Protein AF-A0A971SLU4-F1 (afdb_monomer)

pLDDT: mean 92.68, std 7.67, range [54.59, 98.12]

Mean predicted aligned error: 3.38 Å

Foldseek 3Di:
DPDDDDDDPVNLVVVDVVVDQQAPAAEEAEDCQQVPNQQVSVVSRHPQGEYDHDDVVSVVVNVVVDDPSYHD

Nearest PDB structures (foldseek):
  8rdl-assembly1_A  TM=8.814E-01  e=3.424E-03  Xenorhabdus doucetiae FRM16 = DSM 17909
  3bkw-assembly1_B  TM=8.376E-01  e=7.217E-03  Mesorhizobium japonicum MAFF 303099
  3bkw-assembly1_A  TM=8.364E-01  e=8.845E-03  Mesorhizobium japonicum MAFF 303099
  1ne2-assembly1_B  TM=8.293E-01  e=7.740E-02  Thermoplasma aci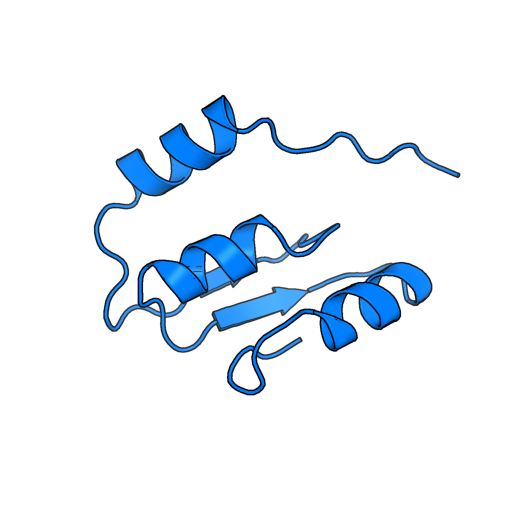dophilum
  3c6m-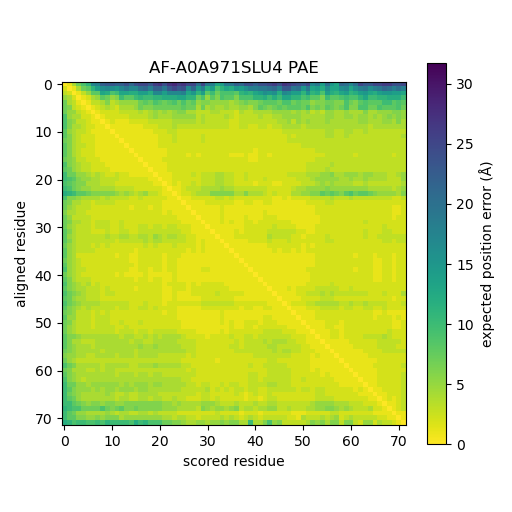assembly2_D  TM=7.862E-01  e=1.331E-01  Homo sapiens

Radius of gyration: 12.1 Å; Cα contacts (8 Å, |Δi|>4): 88; chains: 1; bounding box: 27×28×26 Å

Sequence (72 aa):
MKEMRPTTGKVMQAVFNILGPLNGNSFLDLFSGSGQIALNAYKRGADPVSLVESERKRFGDIVKTMPEDVKC

Structure (mmCIF, N/CA/C/O backbone):
data_AF-A0A971SLU4-F1
#
_entry.id   AF-A0A971SLU4-F1
#
loop_
_atom_site.group_PDB
_atom_site.id
_atom_site.type_symbol
_atom_site.label_atom_id
_atom_site.label_alt_id
_atom_site.label_comp_id
_atom_site.label_asym_id
_atom_site.label_entity_id
_atom_site.label_seq_id
_atom_site.pdbx_PDB_ins_code
_atom_site.Cartn_x
_atom_site.Cartn_y
_atom_site.Cartn_z
_atom_site.occupancy
_atom_site.B_iso_or_equiv
_atom_site.auth_seq_id
_atom_site.auth_comp_id
_atom_site.auth_asym_id
_atom_site.auth_atom_id
_atom_site.pdbx_PDB_model_num
ATOM 1 N N . MET A 1 1 ? 15.915 -6.644 -17.403 1.00 54.59 1 MET A N 1
ATOM 2 C CA . MET A 1 1 ? 14.989 -6.342 -16.286 1.00 54.59 1 MET A CA 1
ATOM 3 C C . MET A 1 1 ? 14.640 -4.866 -16.358 1.00 54.59 1 MET A C 1
ATOM 5 O O . MET A 1 1 ? 15.557 -4.067 -16.450 1.00 54.59 1 MET A O 1
ATOM 9 N N . LYS A 1 2 ? 13.355 -4.494 -16.388 1.00 60.72 2 LYS A N 1
ATOM 10 C CA . LYS A 1 2 ? 12.945 -3.081 -16.347 1.00 60.72 2 LYS A CA 1
ATOM 11 C C . LYS A 1 2 ? 13.216 -2.551 -14.937 1.00 60.72 2 LYS A C 1
ATOM 13 O O . LYS A 1 2 ? 12.667 -3.105 -13.983 1.00 60.72 2 LYS A O 1
ATOM 18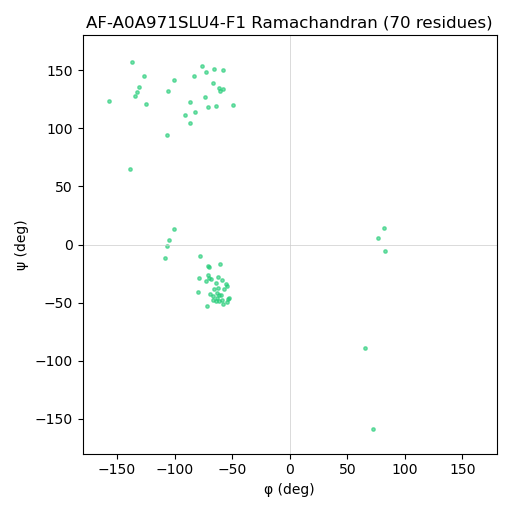 N N . GLU A 1 3 ? 14.085 -1.552 -14.807 1.00 72.88 3 GLU A N 1
ATOM 19 C CA . GLU A 1 3 ? 14.358 -0.911 -13.519 1.00 72.88 3 GLU A CA 1
ATOM 20 C C . GLU A 1 3 ? 13.060 -0.351 -12.929 1.00 72.88 3 GLU A C 1
ATOM 22 O O . GLU A 1 3 ? 12.244 0.264 -13.625 1.00 72.88 3 GLU A O 1
ATOM 27 N N . MET A 1 4 ? 12.839 -0.618 -11.642 1.00 71.56 4 MET A N 1
ATOM 28 C CA . MET A 1 4 ? 11.710 -0.046 -10.923 1.00 71.56 4 MET A CA 1
ATOM 29 C C . MET A 1 4 ? 12.024 1.426 -10.671 1.00 71.56 4 MET A C 1
ATOM 31 O O . MET A 1 4 ? 13.074 1.749 -10.126 1.00 71.56 4 MET A O 1
ATOM 35 N N . ARG A 1 5 ? 11.109 2.315 -11.056 1.00 81.88 5 ARG A N 1
ATOM 36 C CA . ARG A 1 5 ? 11.180 3.727 -10.679 1.00 81.88 5 ARG A CA 1
ATOM 37 C C . ARG A 1 5 ? 10.493 3.866 -9.323 1.00 81.88 5 ARG A C 1
ATOM 39 O O . ARG A 1 5 ? 9.267 3.758 -9.293 1.00 81.88 5 ARG A O 1
ATOM 46 N N . PRO A 1 6 ? 11.233 4.026 -8.213 1.00 82.31 6 PRO A N 1
ATOM 47 C CA . PRO A 1 6 ? 10.610 4.100 -6.903 1.00 82.31 6 PRO A CA 1
ATOM 48 C C . PRO A 1 6 ? 9.775 5.377 -6.792 1.00 82.31 6 PRO A C 1
ATOM 50 O O . PRO A 1 6 ? 10.203 6.454 -7.217 1.00 82.31 6 PRO A O 1
ATOM 53 N N . THR A 1 7 ? 8.597 5.271 -6.181 1.00 87.31 7 THR A N 1
ATOM 54 C CA . THR A 1 7 ? 7.849 6.454 -5.752 1.00 87.31 7 THR A CA 1
ATOM 55 C C . THR A 1 7 ? 8.669 7.169 -4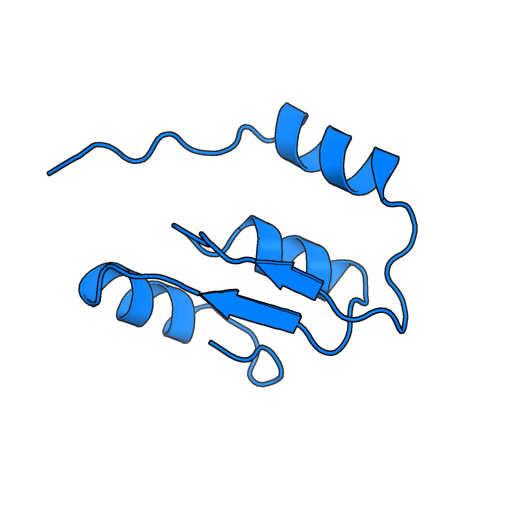.689 1.00 87.31 7 THR A C 1
ATOM 57 O O . THR A 1 7 ? 8.988 6.595 -3.649 1.00 87.31 7 THR A O 1
ATOM 60 N N . THR A 1 8 ? 9.042 8.420 -4.948 1.00 91.50 8 THR A N 1
ATOM 61 C CA . THR A 1 8 ? 9.831 9.195 -3.987 1.00 91.50 8 THR A CA 1
ATOM 62 C C . THR A 1 8 ? 9.021 9.460 -2.719 1.00 91.50 8 THR A C 1
ATOM 64 O O . THR A 1 8 ? 7.797 9.609 -2.770 1.00 91.50 8 THR A O 1
ATOM 67 N N . GLY A 1 9 ? 9.705 9.593 -1.577 1.00 92.88 9 GLY A N 1
ATOM 68 C CA . GLY A 1 9 ? 9.047 9.911 -0.305 1.00 92.88 9 GLY A CA 1
ATOM 69 C C . GLY A 1 9 ? 8.190 11.182 -0.376 1.00 92.88 9 GLY A C 1
ATOM 70 O O . GLY A 1 9 ? 7.097 11.215 0.178 1.00 92.88 9 GLY A O 1
ATOM 71 N N . LYS A 1 10 ? 8.622 12.190 -1.149 1.00 94.94 10 LYS A N 1
ATOM 72 C CA . LYS A 1 10 ? 7.866 13.433 -1.374 1.00 94.94 10 LYS A CA 1
ATOM 73 C C . LYS A 1 10 ? 6.530 13.187 -2.081 1.00 94.94 10 LYS A C 1
ATOM 75 O O . LYS A 1 10 ? 5.514 13.733 -1.662 1.00 94.94 10 LYS A O 1
ATOM 80 N N . VAL A 1 11 ? 6.525 12.376 -3.142 1.00 95.25 11 VAL A N 1
ATOM 81 C CA . VAL A 1 11 ? 5.291 12.045 -3.878 1.00 95.25 11 VAL A CA 1
ATOM 82 C C . VAL A 1 11 ?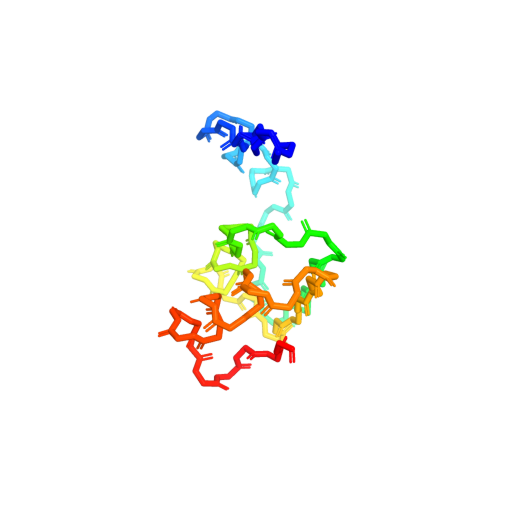 4.363 11.213 -3.000 1.00 95.25 11 VAL A C 1
ATOM 84 O O . VAL A 1 11 ? 3.177 11.513 -2.913 1.00 95.25 11 VAL A O 1
ATOM 87 N N . MET A 1 12 ? 4.906 10.222 -2.292 1.00 94.38 12 MET A N 1
ATOM 88 C CA . MET A 1 12 ? 4.132 9.392 -1.369 1.00 94.38 12 MET A CA 1
ATOM 89 C C . MET A 1 12 ? 3.463 10.231 -0.273 1.00 94.38 12 MET A C 1
ATOM 91 O O . MET A 1 12 ? 2.265 10.095 -0.039 1.00 94.38 12 MET A O 1
ATOM 95 N N . GLN A 1 13 ? 4.211 11.137 0.362 1.00 95.62 13 GLN A N 1
ATOM 96 C CA . GLN A 1 13 ? 3.668 12.033 1.380 1.00 95.62 13 GLN A CA 1
ATOM 97 C C . GLN A 1 13 ? 2.577 12.948 0.808 1.00 95.62 13 GLN A C 1
ATOM 99 O O . GLN A 1 13 ? 1.531 13.102 1.432 1.00 95.62 13 GLN A O 1
ATOM 104 N N . ALA A 1 14 ? 2.784 13.514 -0.385 1.00 97.50 14 ALA A N 1
ATOM 105 C CA . ALA A 1 14 ? 1.787 14.358 -1.038 1.00 97.50 14 ALA A CA 1
ATOM 106 C C . ALA A 1 14 ? 0.471 13.607 -1.304 1.00 97.50 14 ALA A C 1
ATOM 108 O O . ALA A 1 14 ? -0.594 14.146 -1.017 1.00 97.50 14 ALA A O 1
ATOM 109 N N . VAL A 1 15 ? 0.537 12.357 -1.779 1.00 96.00 15 VAL A N 1
ATOM 110 C CA . VAL A 1 15 ? -0.653 11.518 -2.007 1.00 96.00 15 VAL A CA 1
ATOM 111 C C . VAL A 1 15 ? -1.453 11.339 -0.717 1.00 96.00 15 VAL A C 1
ATOM 113 O O . VAL A 1 15 ? -2.644 11.632 -0.697 1.00 96.00 15 VAL A O 1
ATOM 116 N N . PHE A 1 16 ? -0.814 10.929 0.382 1.00 96.56 16 PHE A N 1
ATOM 117 C CA . PHE A 1 16 ? -1.536 10.723 1.644 1.00 96.56 16 PHE A CA 1
ATOM 118 C C . PHE A 1 16 ? -2.019 12.024 2.291 1.00 96.56 16 PHE A C 1
ATOM 120 O O . PHE A 1 16 ? -3.050 12.015 2.955 1.00 96.56 16 PHE A O 1
ATOM 127 N N . ASN A 1 17 ? -1.330 13.146 2.068 1.00 96.88 17 ASN A N 1
ATOM 128 C CA . ASN A 1 17 ? -1.823 14.453 2.502 1.00 96.88 17 ASN A CA 1
ATOM 129 C C . ASN A 1 17 ? -3.108 14.853 1.760 1.00 96.88 17 ASN A C 1
ATOM 131 O O . ASN A 1 17 ? -3.997 15.431 2.374 1.00 96.88 17 ASN A O 1
ATOM 135 N N . ILE A 1 18 ? -3.206 14.548 0.460 1.00 97.44 18 ILE A N 1
ATOM 136 C CA . ILE A 1 18 ? -4.407 14.818 -0.347 1.00 97.44 18 ILE A CA 1
ATOM 137 C C . ILE A 1 18 ? -5.565 13.906 0.074 1.00 97.44 18 ILE A C 1
ATOM 139 O O . ILE A 1 18 ? -6.693 14.374 0.185 1.00 97.44 18 ILE A O 1
ATOM 143 N N . LEU A 1 19 ? -5.291 12.618 0.305 1.00 96.12 19 LEU A N 1
ATOM 144 C CA . LEU A 1 19 ? -6.316 11.643 0.696 1.00 96.12 19 LEU A CA 1
ATOM 145 C C . LEU A 1 19 ? -6.870 11.885 2.108 1.00 96.12 19 LEU A C 1
ATOM 147 O O . LEU A 1 19 ? -8.027 11.567 2.368 1.00 96.12 19 LEU A O 1
ATOM 151 N N . GLY A 1 20 ? -6.062 12.443 3.014 1.00 95.19 20 GLY A N 1
ATOM 152 C CA . GLY A 1 20 ? -6.460 12.663 4.401 1.00 95.19 20 GLY A CA 1
ATOM 153 C C . GLY A 1 20 ? -6.536 11.363 5.222 1.00 95.19 20 GLY A C 1
ATOM 154 O O . GLY A 1 20 ? -5.873 10.375 4.890 1.00 95.19 20 GLY A O 1
ATOM 155 N N . PRO A 1 21 ? -7.283 11.361 6.343 1.00 94.12 21 PRO A N 1
ATOM 156 C CA . PRO A 1 21 ? -7.435 10.187 7.203 1.00 94.12 21 PRO A CA 1
ATOM 157 C C . PRO A 1 21 ? -8.087 9.006 6.472 1.00 94.12 21 PRO A C 1
ATOM 159 O O . PRO A 1 21 ? -9.113 9.171 5.818 1.00 94.12 21 PRO A O 1
ATOM 162 N N . LEU A 1 22 ? -7.526 7.804 6.632 1.00 96.62 22 LEU A N 1
ATOM 163 C CA . LEU A 1 22 ? -8.015 6.594 5.957 1.00 96.62 22 LEU A CA 1
ATOM 164 C C . LEU A 1 22 ? -8.750 5.615 6.881 1.00 96.62 22 LEU A C 1
ATOM 166 O O . LEU A 1 22 ? -9.251 4.607 6.398 1.00 96.62 22 LEU A O 1
ATOM 170 N N . ASN A 1 23 ? -8.850 5.915 8.178 1.00 95.31 23 ASN A N 1
ATOM 171 C CA . ASN A 1 23 ? -9.524 5.071 9.166 1.00 95.31 23 ASN A CA 1
ATOM 172 C C . ASN A 1 23 ? -10.927 4.650 8.701 1.00 95.31 23 ASN A C 1
ATOM 174 O O . ASN A 1 23 ? -11.785 5.505 8.480 1.00 95.31 23 ASN A O 1
ATOM 178 N N . GLY A 1 24 ? -11.153 3.340 8.582 1.00 90.06 24 GLY A N 1
ATOM 179 C CA . GLY A 1 24 ? -12.444 2.765 8.182 1.00 90.06 24 GLY A CA 1
ATOM 180 C C . GLY A 1 24 ? -12.768 2.861 6.686 1.00 90.06 24 GLY A C 1
ATOM 181 O O . GLY A 1 24 ? -13.870 2.494 6.286 1.00 90.06 24 GLY A O 1
ATOM 182 N N . ASN A 1 25 ? -11.834 3.343 5.860 1.00 96.56 25 ASN A N 1
ATOM 183 C CA . ASN A 1 25 ? -11.954 3.325 4.405 1.00 96.56 25 ASN A CA 1
ATOM 184 C C . ASN A 1 25 ? -11.146 2.169 3.807 1.00 96.56 25 ASN A C 1
ATOM 186 O O . ASN A 1 25 ? -10.007 1.916 4.203 1.00 96.56 25 ASN A O 1
ATOM 190 N N . SER A 1 26 ? -11.699 1.530 2.776 1.00 97.44 26 SER A N 1
ATOM 191 C CA . SER A 1 26 ? -10.971 0.538 1.983 1.00 97.44 26 SER A CA 1
ATOM 192 C C . SER A 1 26 ? -9.923 1.193 1.079 1.00 97.44 26 SER A C 1
ATOM 194 O O . SER A 1 26 ? -10.166 2.276 0.539 1.00 97.44 26 SER A O 1
ATOM 196 N N . PHE A 1 27 ? -8.810 0.505 0.818 1.00 98.12 27 PHE A N 1
ATOM 197 C CA . PHE A 1 27 ? -7.766 0.972 -0.100 1.00 98.12 27 PHE A CA 1
ATOM 198 C C . PHE A 1 27 ? -7.365 -0.114 -1.106 1.00 98.12 27 PHE A C 1
ATOM 200 O O . PHE A 1 27 ? -7.137 -1.258 -0.720 1.00 98.12 27 PHE A O 1
ATOM 207 N N . LEU A 1 28 ? -7.236 0.253 -2.386 1.00 98.00 28 LEU A N 1
ATOM 208 C CA . LEU A 1 28 ? -6.812 -0.644 -3.465 1.00 98.00 28 LEU A CA 1
ATOM 209 C C . LEU A 1 28 ? -5.598 -0.076 -4.207 1.00 98.00 28 LEU A C 1
ATOM 211 O O . LEU A 1 28 ? -5.674 0.997 -4.805 1.00 98.00 28 LEU A O 1
ATOM 215 N N . ASP A 1 29 ? -4.503 -0.831 -4.217 1.00 96.88 29 ASP A N 1
ATOM 216 C CA . ASP A 1 29 ? -3.280 -0.528 -4.962 1.00 96.88 29 ASP A CA 1
ATOM 217 C C . ASP A 1 29 ? -3.136 -1.453 -6.183 1.00 96.88 29 ASP A C 1
ATOM 219 O O . ASP A 1 29 ? -2.639 -2.572 -6.079 1.00 96.88 29 ASP A O 1
ATOM 223 N N . LEU A 1 30 ? -3.591 -1.002 -7.356 1.00 96.81 30 LEU A N 1
ATOM 224 C CA . LEU A 1 30 ? -3.648 -1.826 -8.576 1.00 96.81 30 LEU A CA 1
ATOM 225 C C . LEU A 1 30 ? -2.280 -2.155 -9.200 1.00 96.81 30 LEU A C 1
ATOM 227 O O . LEU A 1 30 ? -2.192 -3.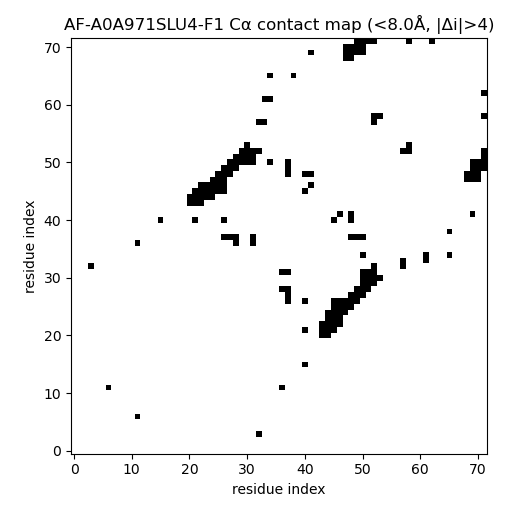067 -10.022 1.00 96.81 30 LEU A O 1
ATOM 231 N N . PHE A 1 31 ? -1.232 -1.403 -8.863 1.00 94.00 31 PHE A N 1
ATOM 232 C CA . PHE A 1 31 ? 0.106 -1.566 -9.441 1.00 94.00 31 PHE A CA 1
ATOM 233 C C . PHE A 1 31 ? 1.153 -1.422 -8.345 1.00 94.00 31 PHE A C 1
ATOM 235 O O . PHE A 1 31 ? 1.947 -0.476 -8.330 1.00 94.00 31 PHE A O 1
ATOM 242 N N . SER A 1 32 ? 1.125 -2.366 -7.408 1.00 93.81 32 SER A N 1
ATOM 243 C CA . SER A 1 32 ? 1.758 -2.171 -6.111 1.00 93.81 32 SER A CA 1
ATOM 244 C C . SER A 1 32 ? 3.283 -2.166 -6.164 1.00 93.81 32 SER A C 1
ATOM 246 O O . SER A 1 32 ? 3.929 -1.501 -5.349 1.00 93.81 32 SER A O 1
ATOM 248 N N . GLY A 1 33 ? 3.891 -2.836 -7.148 1.00 92.25 33 GLY A N 1
ATOM 249 C CA . GLY A 1 33 ? 5.324 -2.768 -7.406 1.00 92.25 33 GLY A CA 1
ATOM 250 C C . GLY A 1 33 ? 6.149 -3.358 -6.268 1.00 92.25 33 GLY A C 1
ATOM 251 O O . GLY A 1 33 ? 6.528 -4.521 -6.299 1.00 92.25 33 GLY A O 1
ATOM 252 N N . SER A 1 34 ? 6.497 -2.527 -5.290 1.00 91.19 34 SER A N 1
ATOM 253 C CA . SER A 1 34 ? 7.190 -2.920 -4.057 1.00 91.19 34 SER A CA 1
ATOM 254 C C . SER A 1 34 ? 6.280 -2.945 -2.825 1.00 91.19 34 SER A C 1
ATOM 256 O O . SER A 1 34 ? 6.773 -3.144 -1.718 1.00 91.19 34 SER A O 1
ATOM 258 N N . GLY A 1 35 ? 4.977 -2.695 -2.975 1.00 94.12 35 GLY A N 1
ATOM 259 C CA . GLY A 1 35 ? 4.027 -2.709 -1.861 1.00 94.12 35 GLY A CA 1
ATOM 260 C C . GLY A 1 35 ? 3.973 -1.418 -1.041 1.00 94.12 35 GLY A C 1
ATOM 261 O O . GLY A 1 35 ? 3.153 -1.283 -0.136 1.00 94.12 35 GLY A O 1
ATOM 262 N N . GLN A 1 36 ? 4.846 -0.444 -1.314 1.00 94.81 36 GLN A N 1
ATOM 263 C CA . GLN A 1 36 ? 5.044 0.690 -0.406 1.00 94.81 36 GLN A CA 1
ATOM 264 C C . GLN A 1 36 ? 3.807 1.585 -0.243 1.00 94.81 36 GLN A C 1
ATOM 266 O O . GLN A 1 36 ? 3.609 2.138 0.840 1.00 94.81 36 GLN A O 1
ATOM 271 N N . ILE A 1 37 ? 2.983 1.742 -1.283 1.00 96.00 37 ILE A N 1
ATOM 272 C CA . ILE A 1 37 ? 1.759 2.549 -1.204 1.00 96.00 37 ILE A CA 1
ATOM 273 C C . ILE A 1 37 ? 0.707 1.827 -0.357 1.00 96.00 37 ILE A C 1
ATOM 275 O O . ILE A 1 37 ? 0.263 2.398 0.640 1.00 96.00 37 ILE A O 1
ATOM 279 N N . ALA A 1 38 ? 0.391 0.565 -0.668 1.00 96.56 38 ALA A N 1
ATOM 280 C CA . ALA A 1 38 ? -0.512 -0.263 0.137 1.00 96.56 38 ALA A CA 1
ATOM 281 C C . ALA A 1 38 ? -0.108 -0.321 1.625 1.00 96.56 38 ALA A C 1
ATOM 283 O O . ALA A 1 38 ? -0.932 -0.068 2.505 1.00 96.56 38 ALA A O 1
ATOM 284 N N . LEU A 1 39 ? 1.179 -0.540 1.923 1.00 95.81 39 LEU A N 1
ATOM 285 C CA . LEU A 1 39 ? 1.677 -0.582 3.303 1.00 95.81 39 LEU A CA 1
ATOM 286 C C . LEU A 1 39 ? 1.481 0.751 4.042 1.00 95.81 39 LEU A C 1
ATOM 288 O O . LEU A 1 39 ? 1.192 0.778 5.238 1.00 95.81 39 LEU A O 1
ATOM 292 N N . ASN A 1 40 ? 1.652 1.877 3.349 1.00 95.88 40 ASN A N 1
ATOM 293 C CA . ASN A 1 40 ? 1.436 3.191 3.947 1.00 95.88 40 ASN A CA 1
ATOM 294 C C . ASN A 1 40 ? -0.044 3.510 4.170 1.00 95.88 40 ASN A C 1
ATOM 296 O O . ASN A 1 40 ? -0.342 4.233 5.124 1.00 95.88 40 ASN A O 1
ATOM 300 N N . ALA A 1 41 ? -0.934 2.994 3.320 1.00 97.06 41 ALA A N 1
ATOM 301 C CA . ALA A 1 41 ? -2.375 3.096 3.515 1.00 97.06 41 ALA A CA 1
ATOM 302 C C . ALA A 1 41 ? -2.811 2.297 4.750 1.00 97.06 41 ALA A C 1
ATOM 304 O O . ALA A 1 41 ? -3.463 2.855 5.631 1.00 97.06 41 ALA A O 1
ATOM 305 N N . TYR A 1 42 ? -2.342 1.050 4.876 1.00 96.44 42 TYR A N 1
ATOM 306 C CA . TYR A 1 42 ? -2.578 0.207 6.053 1.00 96.44 42 TYR A CA 1
ATOM 307 C C . TYR A 1 42 ? -2.132 0.896 7.352 1.00 96.44 42 TYR A C 1
ATOM 309 O O . TYR A 1 42 ? -2.905 1.042 8.294 1.00 96.44 42 TYR A O 1
ATOM 317 N N . LYS A 1 43 ? 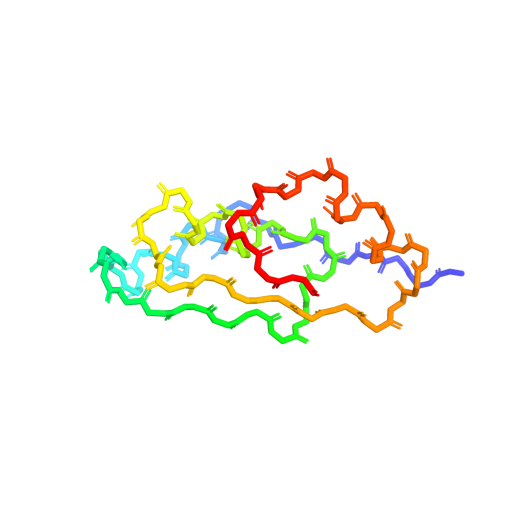-0.905 1.441 7.384 1.00 94.31 43 LYS A N 1
ATOM 318 C CA . LYS A 1 43 ? -0.376 2.179 8.552 1.00 94.31 43 LYS A CA 1
ATOM 319 C C . LYS A 1 43 ? -1.184 3.428 8.927 1.00 94.31 43 LYS A C 1
ATOM 321 O O . LYS A 1 43 ? -0.999 3.961 10.016 1.00 94.31 43 LYS A O 1
ATOM 326 N N . ARG A 1 44 ? -2.034 3.919 8.024 1.00 95.00 44 ARG A N 1
ATOM 327 C CA . ARG A 1 44 ? -2.928 5.070 8.227 1.00 95.00 44 ARG A CA 1
ATOM 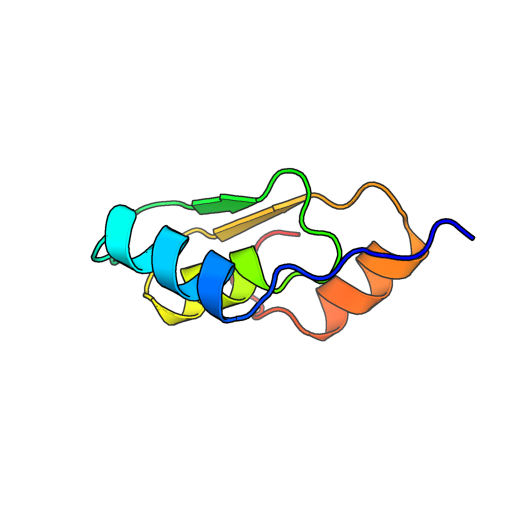328 C C . ARG A 1 44 ? -4.366 4.653 8.546 1.00 95.00 44 ARG A C 1
ATOM 330 O O . ARG A 1 44 ? -5.249 5.503 8.489 1.00 95.00 44 ARG A O 1
ATOM 337 N N . GLY A 1 45 ? -4.577 3.375 8.867 1.00 94.81 45 GLY A N 1
ATOM 338 C CA . GLY A 1 45 ? -5.852 2.816 9.311 1.00 94.81 45 GLY A CA 1
ATOM 339 C C . GLY A 1 45 ? -6.830 2.480 8.190 1.00 94.81 45 GLY A C 1
ATOM 340 O O . GLY A 1 45 ? -8.004 2.253 8.475 1.00 94.81 45 GLY A O 1
ATOM 341 N N . ALA A 1 46 ? -6.370 2.443 6.935 1.00 97.25 46 ALA A N 1
ATOM 342 C CA . ALA A 1 46 ? -7.178 1.870 5.868 1.00 97.25 46 ALA A CA 1
ATOM 343 C C . ALA A 1 46 ? -7.461 0.394 6.170 1.00 97.25 46 ALA A C 1
ATOM 345 O O . ALA A 1 46 ? -6.536 -0.354 6.492 1.00 97.25 46 ALA A O 1
ATOM 346 N N . ASP A 1 47 ? -8.720 -0.008 6.040 1.00 95.81 47 ASP A N 1
ATOM 347 C CA . ASP A 1 47 ? -9.177 -1.376 6.262 1.00 95.81 47 ASP A CA 1
ATOM 348 C C . ASP A 1 47 ? -10.495 -1.609 5.494 1.00 95.81 47 ASP A C 1
ATOM 350 O O . ASP A 1 47 ? -11.447 -0.844 5.679 1.00 95.81 47 ASP A O 1
ATOM 354 N N . PRO A 1 48 ? -10.580 -2.610 4.596 1.00 96.38 48 PRO A N 1
ATOM 355 C CA . PRO A 1 48 ? -9.505 -3.504 4.160 1.00 96.38 48 PRO A CA 1
ATOM 356 C C . PRO A 1 48 ? -8.528 -2.838 3.181 1.00 96.38 48 PRO A C 1
ATOM 358 O O . PRO A 1 48 ? -8.899 -1.957 2.401 1.00 96.38 48 PRO A O 1
ATOM 361 N N . VAL A 1 49 ? -7.285 -3.329 3.152 1.00 98.06 49 VAL A N 1
ATOM 362 C CA . VAL A 1 49 ? -6.290 -2.978 2.123 1.00 98.06 49 VAL A CA 1
ATOM 363 C C . VAL A 1 49 ? -6.111 -4.144 1.160 1.00 98.06 49 VAL A C 1
ATOM 365 O O . VAL A 1 49 ? -5.949 -5.291 1.576 1.00 98.06 49 VAL A O 1
ATOM 368 N N . SER A 1 50 ? -6.151 -3.860 -0.138 1.00 98.00 50 SER A N 1
ATOM 369 C CA . SER A 1 50 ? -5.868 -4.820 -1.205 1.00 98.00 50 SER A CA 1
ATOM 370 C C . SER A 1 50 ? -4.806 -4.277 -2.153 1.00 98.00 50 SER A C 1
ATOM 372 O O . SER A 1 50 ? -4.759 -3.073 -2.417 1.00 98.00 50 SER A O 1
ATOM 374 N N . LEU A 1 51 ? -3.958 -5.153 -2.679 1.00 97.69 51 LEU A N 1
ATOM 375 C CA . LEU A 1 51 ? -2.916 -4.785 -3.631 1.00 97.69 51 LEU A CA 1
ATOM 376 C C . LEU A 1 51 ? -2.828 -5.790 -4.774 1.00 97.69 51 LEU A C 1
ATOM 378 O O . LEU A 1 51 ? -3.255 -6.926 -4.634 1.00 97.69 51 LEU A O 1
ATOM 382 N N . VAL A 1 52 ? -2.288 -5.361 -5.912 1.00 97.50 52 VAL A N 1
ATOM 383 C CA . VAL A 1 52 ? -2.104 -6.203 -7.097 1.00 97.50 52 VAL A CA 1
ATOM 384 C C . VAL A 1 52 ? -0.684 -6.022 -7.625 1.00 97.50 52 VAL A C 1
ATOM 386 O O . VAL A 1 52 ? -0.215 -4.898 -7.821 1.00 97.50 52 VAL A O 1
ATOM 389 N N . GLU A 1 53 ? 0.003 -7.135 -7.889 1.00 95.06 53 GLU A N 1
ATOM 390 C CA . GLU A 1 53 ? 1.288 -7.156 -8.592 1.00 95.06 53 GLU A CA 1
ATOM 391 C C . GLU A 1 53 ? 1.298 -8.250 -9.665 1.00 95.06 53 GLU A C 1
ATOM 393 O O . GLU A 1 53 ? 1.011 -9.418 -9.413 1.00 95.06 53 GLU A O 1
ATOM 398 N N . SER A 1 54 ? 1.647 -7.852 -10.887 1.00 94.44 54 SER A N 1
ATOM 399 C CA . SER A 1 54 ? 1.645 -8.718 -12.070 1.00 94.44 54 SER A CA 1
ATOM 400 C C . SER A 1 54 ? 2.865 -9.639 -12.167 1.00 94.44 54 SER A C 1
ATOM 402 O O . SER A 1 54 ? 2.798 -10.716 -12.763 1.00 94.44 54 SER A O 1
ATOM 404 N N . GLU A 1 55 ? 4.004 -9.218 -11.621 1.00 93.81 55 GLU A N 1
ATOM 405 C CA . GLU A 1 55 ? 5.263 -9.938 -11.720 1.00 93.81 55 GLU A CA 1
ATOM 406 C C . GLU A 1 55 ? 5.410 -10.899 -10.534 1.00 93.81 55 GLU A C 1
ATOM 408 O O . GLU A 1 55 ? 5.576 -10.486 -9.388 1.00 93.81 55 GLU A O 1
ATOM 413 N N . ARG A 1 56 ? 5.356 -12.206 -10.819 1.00 93.19 56 ARG A N 1
ATOM 414 C CA . ARG A 1 56 ? 5.286 -13.263 -9.798 1.00 93.19 56 ARG A CA 1
ATOM 415 C C . ARG A 1 56 ? 6.436 -13.242 -8.799 1.00 93.19 56 ARG A C 1
ATOM 417 O O . ARG A 1 56 ? 6.207 -13.535 -7.627 1.00 93.19 56 ARG A O 1
ATOM 424 N N . LYS A 1 57 ? 7.663 -12.941 -9.238 1.00 92.25 57 LYS A N 1
ATOM 425 C CA . LYS A 1 57 ? 8.812 -12.906 -8.327 1.00 92.25 57 LYS A CA 1
ATOM 426 C C . LYS A 1 57 ? 8.625 -11.794 -7.294 1.00 92.25 57 LYS A C 1
ATOM 428 O O . LYS A 1 57 ? 8.728 -12.064 -6.102 1.00 92.25 57 LYS A O 1
ATOM 433 N N . ARG A 1 58 ? 8.267 -10.587 -7.737 1.00 90.75 58 ARG A N 1
ATOM 434 C CA . ARG A 1 58 ? 7.943 -9.462 -6.848 1.00 90.75 58 ARG A CA 1
ATOM 435 C C . ARG A 1 58 ? 6.729 -9.716 -5.978 1.00 90.75 58 ARG A C 1
ATOM 437 O O . ARG A 1 58 ? 6.792 -9.408 -4.796 1.00 90.75 58 ARG A O 1
ATOM 444 N N . PHE A 1 59 ? 5.674 -10.315 -6.518 1.00 94.81 59 PHE A N 1
ATOM 445 C CA . PHE A 1 59 ? 4.518 -10.708 -5.717 1.00 94.81 59 PHE A CA 1
ATOM 446 C C . PHE A 1 59 ? 4.943 -11.578 -4.524 1.00 94.81 59 PHE A C 1
ATOM 448 O O . PHE A 1 59 ? 4.598 -11.285 -3.381 1.00 94.81 59 PHE A O 1
ATOM 455 N N . GLY A 1 60 ? 5.790 -12.584 -4.771 1.00 94.69 60 GLY A N 1
ATOM 456 C CA . GLY A 1 60 ? 6.336 -13.437 -3.715 1.00 94.69 60 GLY A CA 1
ATOM 457 C C . GLY A 1 60 ? 7.193 -12.696 -2.682 1.00 94.69 60 GLY A C 1
ATOM 458 O O . GLY A 1 60 ? 7.265 -13.133 -1.536 1.00 94.69 60 GLY A O 1
ATOM 459 N N . ASP A 1 61 ? 7.835 -11.588 -3.052 1.00 93.31 61 ASP A N 1
ATOM 460 C CA . ASP A 1 61 ? 8.586 -10.747 -2.115 1.00 93.31 61 ASP A CA 1
ATOM 461 C C . ASP A 1 61 ? 7.662 -9.824 -1.305 1.00 93.31 61 ASP A C 1
ATOM 463 O O . ASP A 1 61 ? 7.842 -9.701 -0.095 1.00 93.31 61 ASP A O 1
ATOM 467 N N . ILE A 1 62 ? 6.639 -9.235 -1.935 1.00 94.06 62 ILE A N 1
ATOM 468 C CA . ILE A 1 62 ? 5.655 -8.360 -1.277 1.00 94.06 62 ILE A CA 1
ATOM 469 C C . ILE A 1 62 ? 4.888 -9.125 -0.197 1.00 94.06 62 ILE A C 1
ATOM 471 O O . ILE A 1 62 ? 4.828 -8.655 0.940 1.00 94.06 62 ILE A O 1
ATOM 475 N N . VAL A 1 63 ? 4.368 -10.316 -0.518 1.00 94.00 63 VAL A N 1
ATOM 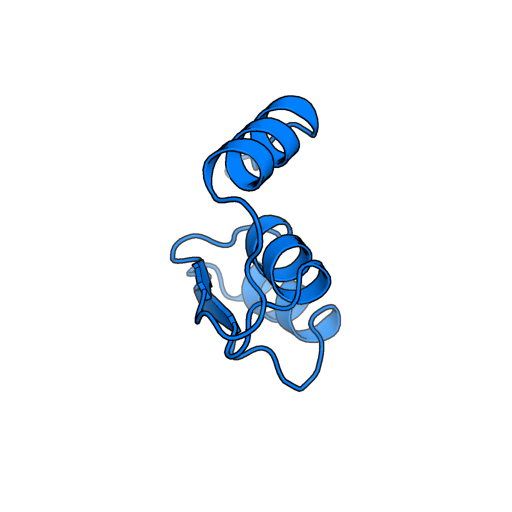476 C CA . VAL A 1 63 ? 3.562 -11.143 0.404 1.00 94.00 63 VAL A CA 1
ATOM 477 C C . VAL A 1 63 ? 4.303 -11.441 1.712 1.00 94.00 63 VAL A C 1
ATOM 479 O O . VAL A 1 63 ? 3.688 -11.470 2.770 1.00 94.00 63 VAL A O 1
ATOM 482 N N . LYS A 1 64 ? 5.633 -11.590 1.679 1.00 93.56 64 LYS A N 1
ATOM 483 C CA . LYS A 1 64 ? 6.450 -11.826 2.887 1.00 93.56 64 LYS A CA 1
ATOM 484 C C . LYS A 1 64 ? 6.541 -10.612 3.814 1.00 93.56 64 LYS A C 1
ATOM 486 O O . LYS A 1 64 ? 6.955 -10.757 4.959 1.00 93.56 64 LYS A O 1
ATOM 491 N N . THR A 1 65 ? 6.255 -9.417 3.303 1.00 92.50 65 THR A N 1
ATOM 492 C CA . THR A 1 65 ? 6.424 -8.146 4.028 1.00 92.50 65 THR A CA 1
ATOM 493 C C . THR A 1 65 ? 5.106 -7.504 4.444 1.00 92.50 65 THR A C 1
ATOM 495 O O . THR A 1 65 ? 5.118 -6.549 5.222 1.00 92.50 65 THR A O 1
ATOM 498 N N . MET A 1 66 ? 3.984 -7.996 3.918 1.00 94.94 66 MET A N 1
ATOM 499 C CA . MET A 1 66 ? 2.666 -7.440 4.193 1.00 94.94 66 MET A CA 1
ATOM 500 C C . MET A 1 66 ? 2.087 -7.987 5.503 1.00 94.94 66 MET A C 1
ATOM 502 O O . MET A 1 66 ? 2.322 -9.149 5.830 1.00 94.94 66 MET A O 1
ATOM 506 N N . PRO A 1 67 ? 1.329 -7.167 6.257 1.00 94.81 67 PRO A N 1
ATOM 507 C CA . PRO A 1 67 ? 0.503 -7.656 7.358 1.00 94.81 67 PRO A CA 1
ATOM 508 C C . PRO A 1 67 ? -0.502 -8.712 6.878 1.00 94.81 67 PRO A C 1
ATOM 510 O O . PRO A 1 67 ? -0.973 -8.632 5.745 1.00 94.81 67 PRO A O 1
ATOM 513 N N . GLU A 1 68 ? -0.872 -9.652 7.752 1.00 90.56 68 GLU A N 1
ATOM 514 C CA . GLU A 1 68 ? -1.802 -10.753 7.431 1.00 90.56 68 GLU A CA 1
ATOM 515 C C . GLU A 1 68 ? -3.182 -10.262 6.958 1.00 90.56 68 GLU A C 1
ATOM 517 O O . GLU A 1 68 ? -3.810 -10.896 6.113 1.00 90.56 68 GLU A O 1
ATOM 522 N N . ASP A 1 69 ? -3.617 -9.095 7.443 1.00 90.56 69 ASP A N 1
ATOM 523 C CA . ASP A 1 69 ? -4.911 -8.491 7.105 1.00 90.56 69 ASP A CA 1
ATOM 524 C C . ASP A 1 69 ? -4.923 -7.806 5.721 1.00 90.56 69 ASP A C 1
ATOM 526 O O . ASP A 1 69 ? -5.980 -7.413 5.214 1.00 90.56 69 ASP A O 1
ATOM 530 N N . VAL A 1 70 ? -3.759 -7.656 5.075 1.00 93.94 70 VAL A N 1
ATOM 531 C CA . VAL A 1 70 ? -3.648 -7.081 3.728 1.00 93.94 70 VAL A CA 1
ATOM 532 C C . VAL A 1 70 ? -3.830 -8.170 2.677 1.00 93.94 70 VAL A C 1
ATOM 534 O O . VAL A 1 70 ? -3.065 -9.130 2.595 1.00 93.94 70 VAL A O 1
ATOM 537 N N . LYS A 1 71 ? -4.812 -7.979 1.795 1.00 93.38 71 LYS A N 1
ATOM 538 C CA . LYS A 1 71 ? -5.099 -8.914 0.700 1.00 93.38 71 LYS A CA 1
ATOM 539 C C . LYS A 1 71 ? -4.157 -8.653 -0.477 1.00 93.38 71 LYS A C 1
ATOM 541 O O . LYS A 1 71 ? -4.224 -7.592 -1.096 1.00 93.38 71 LYS A O 1
ATOM 546 N N . CYS A 1 72 ? -3.289 -9.616 -0.769 1.00 83.94 72 CYS A N 1
ATOM 547 C CA . CYS A 1 72 ? -2.370 -9.593 -1.909 1.00 83.94 72 CYS A CA 1
ATOM 548 C C . CYS A 1 72 ? -2.911 -10.445 -3.059 1.00 83.94 72 CYS A C 1
ATOM 550 O O . CYS A 1 72 ? -3.355 -11.582 -2.782 1.00 83.94 72 CYS A O 1
#

Solvent-accessible surface area (backbone atoms only — not comparable to full-atom values): 4321 Å² total; per-residue (Å²): 132,86,79,81,81,77,82,48,70,68,58,53,50,50,52,50,63,72,69,50,86,31,65,76,34,68,42,80,28,80,74,30,74,78,37,62,63,47,54,54,41,43,78,46,42,21,43,58,33,34,42,34,59,90,51,65,70,48,38,62,54,37,63,77,72,52,60,89,79,47,47,111

Secondary structure (DSSP, 8-state):
-PPP-PPPHHHHHHHHHHH---TT--EEETT-TTSHHHHHHHTTT-SSEEE--S-HHHHHHHHTTS-TTSB-